Protein AF-A0A7C8JQA7-F1 (afdb_monomer_lite)

Foldseek 3Di:
DVVPDDDQQAFLNQQQVQCVVVVDHSVVDDDDDPPQWDWDADPVRDIDTDFGPDDVPDDDDDDDLDDDDDDDHQGLLARVNQDDDDDNHQDPPDDDNDGSNVNTDDDDDDDDDDDPVRCVVCVVPDRDDDDPDPPCVPPPDPPPPPPPPPPPDDPDDDDDDDDD

Organism: Orbilia oligospora (NCBI:txid2813651)

pLDDT: mean 82.02, std 20.41, range [33.25, 98.31]

Sequence (164 aa):
MLTGDDYDFQCHSNLVRSVLPFGLAESDVHDVLNIFQVTGLNSQGKYFMEASPARPGDYIEFFAEQDLLMALSTCPGGDLSRWGWGEGSAGDEGDEKQSMWDCCREIKVEIFEIDKEAKDVLKDWKEPKKPGYKGMHGMKVPGGELTTSIKMWTADNGVEVDQA

Secondary structure (DSSP, 8-state):
-TTS---S-SHHHHHHHHHGGGT--GGG------TT-EEEE-TTS-EEEE-----TT-------SS---------TTTTSTT--SSTTSTTSSSS----GGGG---------PPPGGGGGGGTT----------S-TT-SS-------------SS--------

Structure (mmCIF, N/CA/C/O backbone):
data_AF-A0A7C8JQA7-F1
#
_entry.id   AF-A0A7C8JQA7-F1
#
loop_
_atom_site.group_PDB
_atom_site.id
_atom_site.type_symbol
_atom_site.label_atom_id
_atom_site.label_alt_id
_atom_site.label_comp_id
_atom_site.label_asym_id
_atom_site.label_entity_id
_atom_site.label_seq_id
_atom_site.pdbx_PDB_ins_code
_atom_site.Cartn_x
_atom_site.Cartn_y
_atom_site.Cartn_z
_atom_site.occupancy
_atom_site.B_iso_or_equiv
_atom_site.auth_seq_id
_atom_site.auth_comp_id
_atom_site.auth_asym_id
_atom_site.auth_atom_id
_atom_site.pdbx_PDB_model_num
ATOM 1 N N . MET A 1 1 ? 21.646 -0.235 -6.347 1.00 66.75 1 MET A N 1
ATOM 2 C CA . MET A 1 1 ? 20.628 -0.793 -7.274 1.00 66.75 1 MET A CA 1
ATOM 3 C C . MET A 1 1 ? 21.243 -1.891 -8.135 1.00 66.75 1 MET A C 1
ATOM 5 O O . MET A 1 1 ? 22.460 -1.907 -8.264 1.00 66.75 1 MET A O 1
ATOM 9 N N . LEU A 1 2 ? 20.447 -2.786 -8.742 1.00 75.00 2 LEU A N 1
ATOM 10 C CA . LEU A 1 2 ? 20.963 -3.826 -9.659 1.00 75.00 2 LEU A CA 1
ATOM 11 C C . LEU A 1 2 ? 21.680 -3.245 -10.891 1.00 75.00 2 LEU A C 1
ATOM 13 O O . LEU A 1 2 ? 22.575 -3.890 -11.425 1.00 75.00 2 LEU A O 1
ATOM 17 N N . THR A 1 3 ? 21.314 -2.034 -11.317 1.00 77.12 3 THR A N 1
ATOM 18 C CA . THR A 1 3 ? 21.959 -1.325 -12.435 1.00 77.12 3 THR A CA 1
ATOM 19 C C . THR A 1 3 ? 23.256 -0.617 -12.034 1.00 77.12 3 THR A C 1
ATOM 21 O O . THR A 1 3 ? 24.003 -0.184 -12.899 1.00 77.12 3 THR A O 1
ATOM 24 N N . GLY A 1 4 ? 23.543 -0.506 -10.731 1.00 79.56 4 GLY A N 1
ATOM 25 C CA . GLY A 1 4 ? 24.648 0.302 -10.207 1.00 79.56 4 GLY A CA 1
ATOM 26 C C . GLY A 1 4 ? 24.349 1.801 -10.097 1.00 79.56 4 GLY A C 1
ATOM 27 O O . GLY A 1 4 ? 25.132 2.502 -9.467 1.00 79.56 4 GLY A O 1
ATOM 28 N N . ASP A 1 5 ? 23.219 2.272 -10.630 1.00 78.19 5 ASP A N 1
ATOM 29 C CA . ASP A 1 5 ? 22.831 3.685 -10.572 1.00 78.19 5 ASP A CA 1
ATOM 30 C C . ASP A 1 5 ? 22.133 4.050 -9.256 1.00 78.19 5 ASP A C 1
ATOM 32 O O . ASP A 1 5 ? 21.408 3.237 -8.667 1.00 78.19 5 ASP A O 1
ATOM 36 N N . ASP A 1 6 ? 22.296 5.305 -8.841 1.00 84.62 6 ASP A N 1
ATOM 37 C CA . ASP A 1 6 ? 21.549 5.893 -7.732 1.00 84.62 6 ASP A CA 1
ATOM 38 C C . ASP A 1 6 ? 20.234 6.499 -8.235 1.00 84.62 6 ASP A C 1
ATOM 40 O O . ASP A 1 6 ? 20.201 7.257 -9.208 1.00 84.62 6 ASP A O 1
ATOM 44 N N . TYR A 1 7 ? 19.128 6.158 -7.569 1.00 85.00 7 TYR A N 1
ATOM 45 C CA . TYR A 1 7 ? 17.798 6.639 -7.929 1.00 85.00 7 TYR A CA 1
ATOM 46 C C . TYR A 1 7 ? 16.876 6.765 -6.709 1.00 85.00 7 TYR A C 1
ATOM 48 O O . TYR A 1 7 ? 16.481 5.773 -6.095 1.00 85.00 7 TYR A O 1
ATOM 56 N N . ASP A 1 8 ? 16.469 8.000 -6.407 1.00 90.25 8 ASP A N 1
ATOM 57 C CA . ASP A 1 8 ? 15.766 8.347 -5.164 1.00 90.25 8 ASP A CA 1
ATOM 58 C C . ASP A 1 8 ? 14.236 8.417 -5.281 1.00 90.25 8 ASP A C 1
ATOM 60 O O . ASP A 1 8 ? 13.548 8.691 -4.293 1.00 90.25 8 ASP A O 1
ATOM 64 N N . PHE A 1 9 ? 13.670 8.182 -6.465 1.00 90.94 9 PHE A N 1
ATOM 65 C CA . PHE A 1 9 ? 12.226 8.313 -6.728 1.00 90.94 9 PHE A CA 1
ATOM 66 C C . PHE A 1 9 ? 11.521 6.967 -6.931 1.00 90.94 9 PHE A C 1
ATOM 68 O O . PHE A 1 9 ? 10.469 6.883 -7.563 1.00 90.94 9 PHE A O 1
ATOM 75 N N . GLN A 1 10 ? 12.100 5.898 -6.386 1.00 92.00 10 GLN A N 1
ATOM 76 C CA . GLN A 1 10 ? 11.455 4.591 -6.282 1.00 92.00 10 GLN A CA 1
ATOM 77 C C . GLN A 1 10 ? 10.415 4.556 -5.153 1.00 92.00 10 GLN A C 1
ATOM 79 O O . GLN A 1 10 ? 10.481 5.351 -4.214 1.00 92.00 10 GLN A O 1
ATOM 84 N N . CYS A 1 11 ? 9.483 3.597 -5.217 1.00 95.88 11 CYS A N 1
ATOM 85 C CA . CYS A 1 11 ? 8.390 3.472 -4.246 1.00 95.88 11 CYS A CA 1
ATOM 86 C C . CYS A 1 11 ? 8.872 3.438 -2.798 1.00 95.88 11 CYS A C 1
ATOM 88 O O . CYS A 1 11 ? 8.302 4.129 -1.962 1.00 95.88 11 CYS A O 1
ATOM 90 N N . HIS A 1 12 ? 9.942 2.689 -2.515 1.00 96.81 12 HIS A N 1
ATOM 91 C CA . HIS A 1 12 ? 10.527 2.626 -1.175 1.00 96.81 12 HIS A CA 1
ATOM 92 C C . HIS A 1 12 ? 10.906 4.021 -0.667 1.00 96.81 12 HIS A C 1
ATOM 94 O O . HIS A 1 12 ? 10.370 4.486 0.332 1.00 96.81 12 HIS A O 1
ATOM 100 N N . SER A 1 13 ? 11.726 4.755 -1.419 1.00 97.06 13 SER A N 1
ATOM 101 C CA . SER A 1 13 ? 12.152 6.110 -1.059 1.00 97.06 13 SER A CA 1
ATOM 102 C C . SER A 1 13 ? 10.984 7.107 -0.976 1.00 97.06 13 SER A C 1
ATOM 104 O O . SER A 1 13 ? 10.988 7.987 -0.113 1.00 97.06 13 SER A O 1
ATOM 106 N N . ASN A 1 14 ? 9.963 6.974 -1.834 1.00 97.31 14 ASN A N 1
ATOM 107 C CA . ASN A 1 14 ? 8.734 7.774 -1.751 1.00 97.31 14 ASN A CA 1
ATOM 108 C C . ASN A 1 14 ? 7.987 7.517 -0.432 1.00 97.31 14 ASN A C 1
ATOM 110 O O . ASN A 1 14 ? 7.586 8.469 0.239 1.00 97.31 14 ASN A O 1
ATOM 114 N N . LEU A 1 15 ? 7.844 6.247 -0.041 1.00 98.25 15 LEU A N 1
ATOM 115 C CA . LEU A 1 15 ? 7.179 5.855 1.199 1.00 98.25 15 LEU A CA 1
ATOM 116 C C . LEU A 1 15 ? 7.959 6.324 2.423 1.00 98.25 15 LEU A C 1
ATOM 118 O O . LEU A 1 15 ? 7.357 6.956 3.288 1.00 98.25 15 LEU A O 1
ATOM 122 N N . VAL A 1 16 ? 9.284 6.131 2.452 1.00 98.31 16 VAL A N 1
ATOM 123 C CA . VAL A 1 16 ? 10.151 6.646 3.525 1.00 98.31 16 VAL A CA 1
ATOM 124 C C . VAL A 1 16 ? 9.892 8.137 3.723 1.00 98.31 16 VAL A C 1
ATOM 126 O O . VAL A 1 16 ? 9.510 8.558 4.810 1.00 98.31 16 VAL A O 1
ATOM 129 N N . ARG A 1 17 ? 9.984 8.942 2.656 1.00 98.19 17 ARG A N 1
ATOM 130 C CA . ARG A 1 17 ? 9.719 10.387 2.742 1.00 98.19 17 ARG A CA 1
ATOM 131 C C . ARG A 1 17 ? 8.314 10.717 3.241 1.00 98.19 17 ARG A C 1
ATOM 133 O O . ARG A 1 17 ? 8.160 11.697 3.964 1.00 98.19 17 ARG A O 1
ATOM 140 N N . SER A 1 18 ? 7.308 9.930 2.865 1.00 97.56 18 SER A N 1
ATOM 141 C CA . SER A 1 18 ? 5.918 10.179 3.261 1.00 97.56 18 SER A CA 1
ATOM 142 C C . SER A 1 18 ? 5.646 9.913 4.745 1.00 97.56 18 SER A C 1
ATOM 144 O O . SER A 1 18 ? 4.777 10.566 5.320 1.00 97.56 18 SER A O 1
ATOM 146 N N . VAL A 1 19 ? 6.397 9.001 5.375 1.00 98.00 19 VAL A N 1
ATOM 147 C CA . VAL A 1 19 ? 6.182 8.615 6.778 1.00 98.00 19 VAL A CA 1
ATOM 148 C C . VAL A 1 19 ? 7.030 9.418 7.770 1.00 98.00 19 VAL A C 1
ATOM 150 O O . VAL A 1 19 ? 6.634 9.552 8.927 1.00 98.00 19 VAL A O 1
ATOM 153 N N . LEU A 1 20 ? 8.140 10.029 7.327 1.00 98.06 20 LEU A N 1
ATOM 154 C CA . LEU A 1 20 ? 9.013 10.860 8.177 1.00 98.06 20 LEU A CA 1
ATOM 155 C C . LEU A 1 20 ? 8.263 11.943 8.987 1.00 98.06 20 LEU A C 1
ATOM 157 O O . LEU A 1 20 ? 8.549 12.082 10.178 1.00 98.06 20 LEU A O 1
ATOM 161 N N . PRO A 1 21 ? 7.288 12.697 8.428 1.00 98.19 21 PRO A N 1
ATOM 162 C CA . PRO A 1 21 ? 6.550 13.714 9.187 1.00 98.19 21 PRO A CA 1
ATOM 163 C C . PRO A 1 21 ? 5.730 13.160 10.360 1.00 98.19 21 PRO A C 1
ATOM 165 O O . PRO A 1 21 ? 5.344 13.920 11.245 1.00 98.19 21 PRO A O 1
ATOM 168 N N . PHE A 1 22 ? 5.473 11.850 10.378 1.00 97.62 22 PHE A N 1
ATOM 169 C CA . PHE A 1 22 ? 4.738 11.153 11.434 1.00 97.62 22 PHE A CA 1
ATOM 170 C C . PHE A 1 22 ? 5.667 10.540 12.496 1.00 97.62 22 PHE A C 1
ATOM 172 O O . PHE A 1 22 ? 5.200 9.821 13.376 1.00 97.62 22 PHE A O 1
ATOM 179 N N . GLY A 1 23 ? 6.973 10.831 12.438 1.00 97.81 23 GLY A N 1
ATOM 180 C CA . GLY A 1 23 ? 7.968 10.331 13.392 1.00 97.81 23 GLY A CA 1
ATOM 181 C C . GLY A 1 23 ? 8.405 8.886 13.146 1.00 97.81 23 GLY A C 1
ATOM 182 O O . GLY A 1 23 ? 9.018 8.287 14.026 1.00 97.81 23 GLY A O 1
ATOM 183 N N . LEU A 1 24 ? 8.088 8.340 11.972 1.00 98.19 24 LEU A N 1
ATOM 184 C CA . LEU A 1 24 ? 8.496 7.007 11.536 1.00 98.19 24 LEU A CA 1
ATOM 185 C C . LEU A 1 24 ? 9.817 7.069 10.761 1.00 98.19 24 LEU A C 1
ATOM 187 O O . LEU A 1 24 ? 10.184 8.111 10.217 1.00 98.19 24 LEU A O 1
ATOM 191 N N . ALA A 1 25 ? 10.525 5.947 10.707 1.00 97.94 25 ALA A N 1
ATOM 192 C CA . ALA A 1 25 ? 11.803 5.789 10.027 1.00 97.94 25 ALA A CA 1
ATOM 193 C C . ALA A 1 25 ? 11.691 4.847 8.820 1.00 97.94 25 ALA A C 1
ATOM 195 O O . ALA A 1 25 ? 10.669 4.211 8.577 1.00 97.94 25 ALA A O 1
ATOM 196 N N . GLU A 1 26 ? 12.783 4.719 8.064 1.00 98.12 26 GLU A N 1
ATOM 197 C CA . GLU A 1 26 ? 12.855 3.791 6.931 1.00 98.12 26 GLU A CA 1
ATOM 198 C C . GLU A 1 26 ? 12.538 2.340 7.322 1.00 98.12 26 GLU A C 1
ATOM 200 O O . GLU A 1 26 ? 11.897 1.629 6.555 1.00 98.12 26 GLU A O 1
ATOM 205 N N . SER A 1 27 ? 12.911 1.918 8.533 1.00 97.94 27 SER A N 1
ATOM 206 C CA . SER A 1 27 ? 12.619 0.578 9.058 1.00 97.94 27 SER A CA 1
ATOM 207 C C . SER A 1 27 ? 11.135 0.304 9.311 1.00 97.94 27 SER A C 1
ATOM 209 O O . SER A 1 27 ? 10.766 -0.854 9.485 1.00 97.94 27 SER A O 1
ATOM 211 N N . ASP A 1 28 ? 10.298 1.343 9.363 1.00 97.94 28 ASP A N 1
ATOM 212 C CA . ASP A 1 28 ? 8.846 1.204 9.510 1.00 97.94 28 ASP A CA 1
ATOM 213 C C . ASP A 1 28 ? 8.146 1.021 8.152 1.00 97.94 28 ASP A C 1
ATOM 215 O O . ASP A 1 28 ? 6.972 0.646 8.103 1.00 97.94 28 ASP A O 1
ATOM 219 N N . VAL A 1 29 ? 8.854 1.253 7.037 1.00 98.06 29 VAL A N 1
ATOM 220 C CA . VAL A 1 29 ? 8.359 0.938 5.694 1.00 98.06 29 VAL A CA 1
ATOM 221 C C . VAL A 1 29 ? 8.446 -0.571 5.482 1.00 98.06 29 VAL A C 1
ATOM 223 O O . VAL A 1 29 ? 9.517 -1.171 5.533 1.00 98.06 29 VAL A O 1
ATOM 226 N N . HIS A 1 30 ? 7.294 -1.183 5.240 1.00 97.81 30 HIS A N 1
ATOM 227 C CA . HIS A 1 30 ? 7.136 -2.620 5.058 1.00 97.81 30 HIS A CA 1
ATOM 228 C C . HIS A 1 30 ? 6.806 -2.974 3.603 1.00 97.81 30 HIS A C 1
ATOM 230 O O . HIS A 1 30 ? 6.538 -2.102 2.772 1.00 97.81 30 HIS A O 1
ATOM 236 N N . ASP A 1 31 ? 6.766 -4.276 3.309 1.00 97.94 31 ASP A N 1
ATOM 237 C CA . ASP A 1 31 ? 6.292 -4.790 2.025 1.00 97.94 31 ASP A CA 1
ATOM 238 C C . ASP A 1 31 ? 4.906 -4.221 1.686 1.00 97.94 31 ASP A C 1
ATOM 240 O O . ASP A 1 31 ? 4.018 -4.109 2.539 1.00 97.94 31 ASP A O 1
ATOM 244 N N . VAL A 1 32 ? 4.728 -3.832 0.425 1.00 97.75 32 VAL A N 1
ATOM 245 C CA . VAL A 1 32 ? 3.562 -3.064 -0.021 1.00 97.75 32 VAL A CA 1
ATOM 246 C C . VAL A 1 32 ? 2.436 -3.953 -0.540 1.00 97.75 32 VAL A C 1
ATOM 248 O O . VAL A 1 32 ? 2.660 -5.013 -1.128 1.00 97.75 32 VAL A O 1
ATOM 251 N N . LEU A 1 33 ? 1.206 -3.452 -0.429 1.00 97.31 33 LEU A N 1
ATOM 252 C CA . LEU A 1 33 ? 0.119 -3.883 -1.300 1.00 97.31 33 LEU A CA 1
ATOM 253 C C . LEU A 1 33 ? 0.262 -3.166 -2.649 1.00 97.31 33 LEU A C 1
ATOM 255 O O . LEU A 1 33 ? 0.086 -1.952 -2.735 1.00 97.31 33 LEU A O 1
ATOM 259 N N . ASN A 1 34 ? 0.566 -3.913 -3.710 1.00 96.38 34 ASN A N 1
ATOM 260 C CA . ASN A 1 34 ? 0.699 -3.356 -5.057 1.00 96.38 34 ASN A CA 1
ATOM 261 C C . ASN A 1 34 ? -0.678 -3.172 -5.715 1.00 96.38 34 ASN A C 1
ATOM 263 O O . ASN A 1 34 ? -1.177 -4.058 -6.410 1.00 96.38 34 ASN A O 1
ATOM 267 N N . ILE A 1 35 ? -1.302 -2.017 -5.477 1.00 95.69 35 ILE A N 1
ATOM 268 C CA . ILE A 1 35 ? -2.621 -1.677 -6.025 1.00 95.69 35 ILE A CA 1
ATOM 269 C C . ILE A 1 35 ? -2.536 -1.567 -7.559 1.00 95.69 35 ILE A C 1
ATOM 271 O O . ILE A 1 35 ? -1.636 -0.925 -8.093 1.00 95.69 35 ILE A O 1
ATOM 275 N N . PHE A 1 36 ? -3.475 -2.214 -8.258 1.00 96.00 36 PHE A N 1
ATOM 276 C CA . PHE A 1 36 ? -3.579 -2.305 -9.727 1.00 96.00 36 PHE A CA 1
ATOM 277 C C . PHE A 1 36 ? -2.428 -3.009 -10.467 1.00 96.00 36 PHE A C 1
ATOM 279 O O . PHE A 1 36 ? -2.484 -3.123 -11.693 1.00 96.00 36 PHE A O 1
ATOM 286 N N . GLN A 1 37 ? -1.414 -3.526 -9.773 1.00 95.12 37 GLN A N 1
ATOM 287 C CA . GLN A 1 37 ? -0.319 -4.248 -10.420 1.00 95.12 37 GLN A CA 1
ATOM 288 C C . GLN A 1 37 ? -0.749 -5.679 -10.773 1.00 95.12 37 GLN A C 1
ATOM 290 O O . GLN A 1 37 ? -1.257 -6.403 -9.916 1.00 95.12 37 GLN A O 1
ATOM 295 N N . VAL A 1 38 ? -0.511 -6.112 -12.015 1.00 94.94 38 VAL A N 1
ATOM 296 C CA . VAL A 1 38 ? -0.742 -7.505 -12.427 1.00 94.94 38 VAL A CA 1
ATOM 297 C C . VAL A 1 38 ? 0.546 -8.283 -12.298 1.00 94.94 38 VAL A C 1
ATOM 299 O O . VAL A 1 38 ? 1.501 -8.034 -13.031 1.00 94.94 38 VAL A O 1
ATOM 302 N N . THR A 1 39 ? 0.574 -9.225 -11.361 1.00 94.75 39 THR A N 1
ATOM 303 C CA . THR A 1 39 ? 1.762 -10.032 -11.087 1.00 94.75 39 THR A CA 1
ATOM 304 C C . THR A 1 39 ? 1.396 -11.455 -10.721 1.00 94.75 39 THR A C 1
ATOM 306 O O . THR A 1 39 ? 0.252 -11.771 -10.388 1.00 94.75 39 THR A O 1
ATOM 309 N N . GLY A 1 40 ? 2.387 -12.336 -10.783 1.00 93.75 40 GLY A N 1
ATOM 310 C CA . GLY A 1 40 ? 2.212 -13.720 -10.387 1.00 93.75 40 GLY A CA 1
ATOM 311 C C . GLY A 1 40 ? 3.512 -14.500 -10.421 1.00 93.75 40 GLY A C 1
ATOM 312 O O . GLY A 1 40 ? 4.601 -13.944 -10.573 1.00 93.75 40 GLY A O 1
ATOM 313 N N . LEU A 1 41 ? 3.382 -15.816 -10.283 1.00 95.75 41 LEU A N 1
ATOM 314 C CA . LEU A 1 41 ? 4.476 -16.761 -10.452 1.00 95.75 41 LEU A CA 1
ATOM 315 C C . LEU A 1 41 ? 4.211 -17.601 -11.698 1.00 95.75 41 LEU A C 1
ATOM 317 O O . LEU A 1 41 ? 3.119 -18.143 -11.865 1.00 95.75 41 LEU A O 1
ATOM 321 N N . ASN A 1 42 ? 5.204 -17.713 -12.576 1.00 93.81 42 ASN A N 1
ATOM 322 C CA . ASN A 1 42 ? 5.098 -18.583 -13.743 1.00 93.81 42 ASN A CA 1
ATOM 323 C C . ASN A 1 42 ? 5.278 -20.065 -13.356 1.00 93.81 42 ASN A C 1
ATOM 325 O O . ASN A 1 42 ? 5.517 -20.405 -12.197 1.00 93.81 42 ASN A O 1
ATOM 329 N N . SER A 1 43 ? 5.215 -20.970 -14.338 1.00 96.12 43 SER A N 1
ATOM 330 C CA . SER A 1 43 ? 5.364 -22.419 -14.116 1.00 96.12 43 SER A CA 1
ATOM 331 C C . SER A 1 43 ? 6.715 -22.840 -13.519 1.00 96.12 43 SER A C 1
ATOM 333 O O . SER A 1 43 ? 6.833 -23.948 -13.002 1.00 96.12 43 SER A O 1
ATOM 335 N N . GLN A 1 44 ? 7.728 -21.970 -13.566 1.00 96.56 44 GLN A N 1
ATOM 336 C CA . GLN A 1 44 ? 9.038 -22.174 -12.944 1.00 96.56 44 GLN A CA 1
ATOM 337 C C . GLN A 1 44 ? 9.152 -21.520 -11.556 1.00 96.56 44 GLN A C 1
ATOM 339 O O . GLN A 1 44 ? 10.240 -21.506 -10.985 1.00 96.56 44 GLN A O 1
ATOM 344 N N . GLY A 1 45 ? 8.073 -20.933 -11.032 1.00 94.50 45 GLY A N 1
ATOM 345 C CA . GLY A 1 45 ? 8.075 -20.205 -9.764 1.00 94.50 45 GLY A CA 1
ATOM 346 C C . GLY A 1 45 ? 8.760 -18.837 -9.827 1.00 94.50 45 GLY A C 1
ATOM 347 O O . GLY A 1 45 ? 9.096 -18.284 -8.784 1.00 94.50 45 GLY A O 1
ATOM 348 N N . LYS A 1 46 ? 8.998 -18.284 -11.023 1.00 93.94 46 LYS A N 1
ATOM 349 C CA . LYS A 1 46 ? 9.598 -16.952 -11.173 1.00 93.94 46 LYS A CA 1
ATOM 350 C C . LYS A 1 46 ? 8.519 -15.879 -11.165 1.00 93.94 46 LYS A C 1
ATOM 352 O O . LYS A 1 46 ? 7.490 -16.040 -11.822 1.00 93.94 46 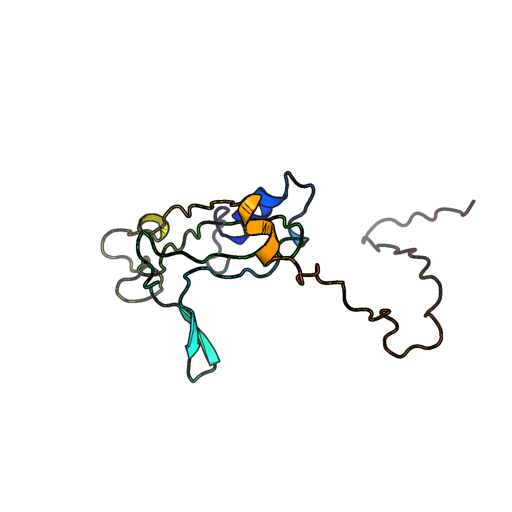LYS A O 1
ATOM 357 N N . TYR A 1 47 ? 8.802 -14.788 -10.464 1.00 91.50 47 TYR A N 1
ATOM 358 C CA . TYR A 1 47 ? 7.956 -13.602 -10.442 1.00 91.50 47 TYR A CA 1
ATOM 359 C C . TYR A 1 47 ? 7.873 -12.962 -11.829 1.00 91.50 47 TYR A C 1
ATOM 361 O O . TYR A 1 47 ? 8.897 -12.785 -12.492 1.00 91.50 47 TYR A O 1
ATOM 369 N N . PHE A 1 48 ? 6.662 -12.624 -12.256 1.00 90.94 48 PHE A N 1
ATOM 370 C CA . PHE A 1 48 ? 6.415 -11.871 -13.478 1.00 90.94 48 PHE A CA 1
ATOM 371 C C . PHE A 1 48 ? 5.480 -10.697 -13.203 1.00 90.94 48 PHE A C 1
ATOM 373 O O . PHE A 1 48 ? 4.748 -10.682 -12.210 1.00 90.94 48 PHE A O 1
ATOM 380 N N . MET A 1 49 ? 5.510 -9.730 -14.112 1.00 91.88 49 MET A N 1
ATOM 381 C CA . MET A 1 49 ? 4.614 -8.584 -14.125 1.00 91.88 49 MET A CA 1
ATOM 382 C C . MET A 1 49 ? 4.052 -8.419 -15.534 1.00 91.88 49 MET A C 1
ATOM 384 O O . MET A 1 49 ? 4.741 -8.723 -16.507 1.00 91.88 49 MET A O 1
ATOM 388 N N . GLU A 1 50 ? 2.821 -7.936 -15.632 1.00 91.19 50 GLU A N 1
ATOM 389 C CA . GLU A 1 50 ? 2.165 -7.590 -16.893 1.00 91.19 50 GLU A CA 1
ATOM 390 C C . GLU A 1 50 ? 1.594 -6.173 -16.824 1.00 91.19 50 GLU A C 1
ATOM 392 O O . GLU A 1 50 ? 1.453 -5.591 -15.744 1.00 91.19 50 GLU A O 1
ATOM 397 N N . ALA A 1 51 ? 1.259 -5.624 -17.994 1.00 92.69 51 ALA A N 1
ATOM 398 C CA . ALA A 1 51 ? 0.614 -4.326 -18.088 1.00 92.69 51 ALA A CA 1
ATOM 399 C C . ALA A 1 51 ? -0.704 -4.322 -17.297 1.00 92.69 51 ALA A C 1
ATOM 401 O O . ALA A 1 51 ? -1.535 -5.223 -17.438 1.00 92.69 51 ALA A O 1
ATOM 402 N N . SER A 1 52 ? -0.907 -3.290 -16.480 1.00 95.00 52 SER A N 1
ATOM 403 C CA . SER A 1 52 ? -2.142 -3.145 -15.715 1.00 95.00 52 SER A CA 1
ATOM 404 C C . SER A 1 52 ? -3.351 -2.970 -16.648 1.00 95.00 52 SER A C 1
ATOM 406 O O . SER A 1 52 ? -3.303 -2.144 -17.561 1.00 95.00 52 SER A O 1
ATOM 408 N N . PRO A 1 53 ? -4.467 -3.689 -16.421 1.00 95.38 53 PRO A N 1
ATOM 409 C CA . PRO A 1 53 ? -5.701 -3.502 -17.174 1.00 95.38 53 PRO A CA 1
ATOM 410 C C . PRO A 1 53 ? -6.531 -2.317 -16.660 1.00 95.38 53 PRO A C 1
ATOM 412 O O . PRO A 1 53 ? -7.577 -2.032 -17.247 1.00 95.38 53 PRO A O 1
ATOM 415 N N . ALA A 1 54 ? -6.107 -1.671 -15.565 1.00 95.56 54 ALA A N 1
ATOM 416 C CA . ALA A 1 54 ? -6.848 -0.600 -14.915 1.00 95.56 54 ALA A CA 1
ATOM 417 C C . ALA A 1 54 ? -7.017 0.619 -15.833 1.00 95.56 54 ALA A C 1
ATOM 419 O O . ALA A 1 54 ? -6.120 1.006 -16.587 1.00 95.56 54 ALA A O 1
ATOM 420 N N . ARG A 1 55 ? -8.187 1.245 -15.755 1.00 94.88 55 ARG A N 1
ATOM 421 C CA . ARG A 1 55 ? -8.597 2.401 -16.555 1.00 94.88 55 ARG A CA 1
ATOM 422 C C . ARG A 1 55 ? -8.979 3.572 -15.651 1.00 94.88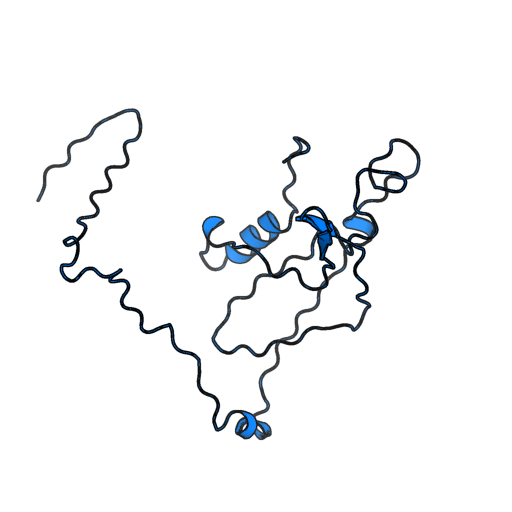 55 ARG A C 1
ATOM 424 O O . ARG A 1 55 ? -9.309 3.368 -14.484 1.00 94.88 55 ARG A O 1
ATOM 431 N N . PRO A 1 56 ? -8.991 4.813 -16.175 1.00 95.06 56 PRO A N 1
ATOM 432 C CA . PRO A 1 56 ? -9.531 5.946 -15.434 1.00 95.06 56 PRO A CA 1
ATOM 433 C C . PRO A 1 56 ? -10.957 5.659 -14.951 1.00 95.06 56 PRO A C 1
ATOM 435 O O . PRO A 1 56 ? -11.834 5.350 -15.758 1.00 95.06 56 PRO A O 1
ATOM 438 N N . GLY A 1 57 ? -11.171 5.775 -13.642 1.00 95.38 57 GLY A N 1
ATOM 439 C CA . GLY A 1 57 ? -12.445 5.478 -12.987 1.00 95.38 57 GLY A CA 1
ATOM 440 C C . GLY A 1 57 ? -12.509 4.107 -12.311 1.00 95.38 57 GLY A C 1
ATOM 441 O O . GLY A 1 57 ? -13.392 3.917 -11.480 1.00 95.38 57 GLY A O 1
ATOM 442 N N . ASP A 1 58 ? -11.579 3.190 -12.594 1.00 97.44 58 ASP A N 1
ATOM 443 C CA . ASP A 1 58 ? -11.438 1.975 -11.790 1.00 97.44 58 ASP A CA 1
ATOM 444 C C . ASP A 1 58 ? -10.945 2.346 -10.388 1.00 97.44 58 ASP A C 1
ATOM 446 O O . ASP A 1 58 ? -10.060 3.191 -10.222 1.00 97.44 58 ASP A O 1
ATOM 450 N N . TYR A 1 59 ? -11.519 1.711 -9.369 1.00 97.94 59 TYR A N 1
ATOM 451 C CA . TYR A 1 59 ? -11.181 1.978 -7.977 1.00 97.94 59 TYR A CA 1
ATOM 452 C C . TYR A 1 59 ? -11.210 0.704 -7.137 1.00 97.94 59 TYR A C 1
ATOM 454 O O . TYR A 1 59 ? -11.846 -0.294 -7.478 1.00 97.94 59 TYR A O 1
ATOM 462 N N . ILE A 1 60 ? -10.506 0.769 -6.012 1.00 97.19 60 ILE A N 1
ATOM 463 C CA . ILE A 1 60 ? -10.642 -0.156 -4.896 1.00 97.19 60 ILE A CA 1
ATOM 464 C C . ILE A 1 60 ? -11.054 0.665 -3.680 1.00 97.19 60 ILE A C 1
ATOM 466 O O . ILE A 1 60 ? -10.520 1.749 -3.447 1.00 97.19 60 ILE A O 1
ATOM 470 N N . GLU A 1 61 ? -12.025 0.163 -2.929 1.00 97.56 61 GLU A N 1
ATOM 471 C CA . GLU A 1 61 ? -12.532 0.816 -1.728 1.00 97.56 61 GLU A CA 1
ATOM 472 C C . GLU A 1 61 ? -12.234 -0.056 -0.510 1.00 97.56 61 GLU A C 1
ATOM 474 O O . GLU A 1 61 ? -12.369 -1.282 -0.558 1.00 97.56 61 GLU A O 1
ATOM 479 N N . PHE A 1 62 ? -11.812 0.587 0.576 1.00 96.94 62 PHE A N 1
ATOM 480 C CA . PHE A 1 62 ? -11.470 -0.068 1.831 1.00 96.94 62 PHE A CA 1
ATOM 481 C C . PHE A 1 62 ? -12.348 0.473 2.955 1.00 96.94 62 PHE A C 1
ATOM 483 O O . PHE A 1 62 ? -12.561 1.679 3.060 1.00 96.94 62 PHE A O 1
ATOM 490 N N . PHE A 1 63 ? -12.785 -0.418 3.841 1.00 96.19 63 PHE A N 1
ATOM 491 C CA . PHE A 1 63 ? -13.344 -0.041 5.133 1.00 96.19 63 PHE A CA 1
ATOM 492 C C . PHE A 1 63 ? -12.232 -0.082 6.189 1.00 96.19 63 PHE A C 1
ATOM 494 O O . PHE A 1 63 ? -11.602 -1.121 6.389 1.00 96.19 63 PHE A O 1
ATOM 501 N N . ALA A 1 64 ? -11.964 1.047 6.847 1.00 96.94 64 ALA A N 1
ATOM 502 C CA . ALA A 1 64 ? -10.959 1.127 7.902 1.00 96.94 64 ALA A CA 1
ATOM 503 C C . ALA A 1 64 ? -11.514 0.523 9.202 1.00 96.94 64 ALA A C 1
ATOM 505 O O . ALA A 1 64 ? -12.297 1.151 9.907 1.00 96.94 64 ALA A O 1
ATOM 506 N N . GLU A 1 65 ? -11.112 -0.710 9.519 1.00 96.31 65 GLU A N 1
ATOM 507 C CA . GLU A 1 65 ? -11.561 -1.391 10.743 1.00 96.31 65 GLU A CA 1
ATOM 508 C C . GLU A 1 65 ? -10.929 -0.838 12.033 1.00 96.31 65 GLU A C 1
ATOM 510 O O . GLU A 1 65 ? -11.380 -1.178 13.122 1.00 96.31 65 GLU A O 1
ATOM 515 N N . GLN A 1 66 ? -9.885 -0.018 11.920 1.00 95.81 66 GLN A N 1
ATOM 516 C CA . GLN A 1 66 ? -9.214 0.683 13.018 1.00 95.81 66 GLN A CA 1
ATOM 517 C C . GLN A 1 66 ? -8.660 2.014 12.493 1.00 95.81 66 GLN A C 1
ATOM 519 O O . GLN A 1 66 ? -8.683 2.254 11.283 1.00 95.81 66 GLN A O 1
ATOM 524 N N . ASP A 1 67 ? -8.119 2.853 13.372 1.00 96.31 67 ASP A N 1
ATOM 525 C CA . ASP A 1 67 ? -7.413 4.066 12.955 1.00 96.31 67 ASP A CA 1
ATOM 526 C C . ASP A 1 67 ? -6.144 3.704 12.166 1.00 96.31 67 ASP A C 1
ATOM 528 O O . ASP A 1 67 ? -5.309 2.921 12.626 1.00 96.31 67 ASP A O 1
ATOM 532 N N . LEU A 1 68 ? -5.991 4.273 10.968 1.00 96.25 68 LEU A N 1
ATOM 533 C CA . LEU A 1 68 ? -4.894 3.957 10.053 1.00 96.25 68 LEU A CA 1
ATOM 534 C C . LEU A 1 68 ? -4.109 5.207 9.659 1.00 96.25 68 LEU A C 1
ATOM 536 O O . LEU A 1 68 ? -4.681 6.253 9.352 1.00 96.25 68 LEU A O 1
ATOM 540 N N . LEU A 1 69 ? -2.789 5.048 9.563 1.00 96.44 69 LEU A N 1
ATOM 541 C CA . LEU A 1 69 ? -1.931 5.914 8.763 1.00 96.44 69 LEU A CA 1
ATOM 542 C C . LEU A 1 69 ? -1.672 5.215 7.425 1.00 96.44 69 LEU A C 1
ATOM 544 O O . LEU A 1 69 ? -1.047 4.158 7.392 1.00 96.44 69 LEU A O 1
ATOM 548 N N . MET A 1 70 ? -2.156 5.795 6.328 1.00 95.31 70 MET A N 1
ATOM 549 C CA . MET A 1 70 ? -1.943 5.265 4.981 1.00 95.31 70 MET A CA 1
ATOM 550 C C . MET A 1 70 ? -0.881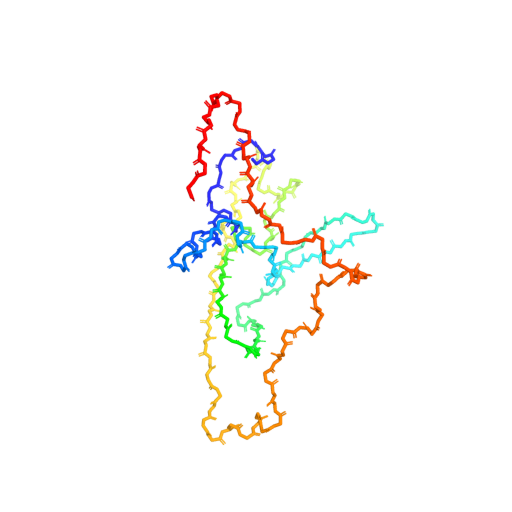 6.091 4.254 1.00 95.31 70 MET A C 1
ATOM 552 O O . MET A 1 70 ? -1.065 7.285 4.027 1.00 95.31 70 MET A O 1
ATOM 556 N N . ALA A 1 71 ? 0.205 5.435 3.851 1.00 96.44 71 ALA A N 1
ATOM 557 C CA . ALA A 1 71 ? 1.203 5.982 2.942 1.00 96.44 71 ALA A CA 1
ATOM 558 C C . ALA A 1 71 ? 1.023 5.360 1.551 1.00 96.44 71 ALA A C 1
ATOM 560 O O . ALA A 1 71 ? 0.843 4.148 1.429 1.00 96.44 71 ALA A O 1
ATOM 561 N N . LEU A 1 72 ? 1.072 6.181 0.501 1.00 96.12 72 LEU A N 1
ATOM 562 C CA . LEU A 1 72 ? 0.883 5.737 -0.878 1.00 96.12 72 LEU A CA 1
ATOM 563 C C . LEU A 1 72 ? 1.957 6.345 -1.779 1.00 96.12 72 LEU A C 1
ATOM 565 O O . LEU A 1 72 ? 2.276 7.527 -1.677 1.00 96.12 72 LEU A O 1
ATOM 569 N N . SER A 1 73 ? 2.498 5.525 -2.679 1.00 96.94 73 SER A N 1
ATOM 570 C CA . SER A 1 73 ? 3.433 5.950 -3.719 1.00 96.94 73 SER A CA 1
ATOM 571 C C . SER A 1 73 ? 2.838 5.654 -5.088 1.00 96.94 73 SER A C 1
ATOM 573 O O . SER A 1 73 ? 2.474 4.513 -5.368 1.00 96.94 73 SER A O 1
ATOM 575 N N . THR A 1 74 ? 2.826 6.642 -5.979 1.00 95.50 74 THR A N 1
ATOM 576 C CA . THR A 1 74 ? 2.641 6.399 -7.412 1.00 95.50 74 THR A CA 1
ATOM 577 C C . THR A 1 74 ? 3.931 5.795 -7.963 1.00 95.50 74 THR A C 1
ATOM 579 O O . THR A 1 74 ? 5.008 6.383 -7.859 1.00 95.50 74 THR A O 1
ATOM 582 N N . CYS A 1 75 ? 3.862 4.557 -8.453 1.00 94.06 75 CYS A N 1
ATOM 583 C CA . CYS A 1 75 ? 5.057 3.840 -8.888 1.00 94.06 75 CYS A CA 1
ATOM 584 C C . CYS A 1 75 ? 5.642 4.498 -10.148 1.00 94.06 75 CYS A C 1
ATOM 586 O O . CYS A 1 75 ? 4.903 4.673 -11.118 1.00 94.06 75 CYS A O 1
ATOM 588 N N . PRO A 1 76 ? 6.956 4.801 -10.203 1.00 90.88 76 PRO A N 1
ATOM 589 C CA . PRO A 1 76 ? 7.579 5.330 -11.420 1.00 90.88 76 PRO A CA 1
ATOM 590 C C . PRO A 1 76 ? 7.559 4.326 -12.585 1.00 90.88 76 PRO A C 1
ATOM 592 O O . PRO A 1 76 ? 7.803 4.714 -13.720 1.00 90.88 76 PRO A O 1
ATOM 595 N N . GLY A 1 77 ? 7.254 3.048 -12.317 1.00 89.06 77 GLY A N 1
ATOM 596 C CA . GLY A 1 77 ? 6.980 2.022 -13.327 1.00 89.06 77 GLY A CA 1
ATOM 597 C C . GLY A 1 77 ? 5.655 2.210 -14.081 1.00 89.06 77 GLY A C 1
ATOM 598 O O . GLY A 1 77 ? 5.406 1.500 -15.054 1.00 89.06 77 GLY A O 1
ATOM 599 N N . GLY A 1 78 ? 4.800 3.134 -13.628 1.00 92.31 78 GLY A N 1
ATOM 600 C CA . GLY A 1 78 ? 3.490 3.394 -14.213 1.00 92.31 78 GLY A CA 1
ATOM 601 C C . GLY A 1 78 ? 2.602 2.151 -14.239 1.00 92.31 78 GLY A C 1
ATOM 602 O O . GLY A 1 78 ? 2.472 1.446 -13.241 1.00 92.31 78 GLY A O 1
ATOM 603 N N . ASP A 1 79 ? 1.995 1.881 -15.392 1.00 91.56 79 ASP A N 1
ATOM 604 C CA . ASP A 1 79 ? 1.175 0.684 -15.629 1.00 91.56 79 ASP A CA 1
ATOM 605 C C . ASP A 1 79 ? 1.989 -0.556 -16.035 1.00 91.56 79 ASP A C 1
ATOM 607 O O . ASP A 1 79 ? 1.395 -1.581 -16.362 1.00 91.56 79 ASP A O 1
ATOM 611 N N . LEU A 1 80 ? 3.326 -0.473 -16.030 1.00 89.44 80 LEU A N 1
ATOM 612 C CA . LEU A 1 80 ? 4.257 -1.527 -16.450 1.00 89.44 80 LEU A CA 1
ATOM 613 C C . LEU A 1 80 ? 4.133 -1.953 -17.925 1.00 89.44 80 LEU A C 1
ATOM 615 O O . LEU A 1 80 ? 4.803 -2.893 -18.343 1.00 89.44 80 LEU A O 1
ATOM 619 N N . SER A 1 81 ? 3.370 -1.234 -18.757 1.00 86.62 81 SER A N 1
ATOM 620 C CA . SER A 1 81 ? 3.308 -1.489 -20.210 1.00 86.62 81 SER A CA 1
ATOM 621 C C . SER A 1 81 ? 4.604 -1.140 -20.949 1.00 86.62 81 SER A C 1
ATOM 623 O O . SER A 1 81 ? 4.806 -1.559 -22.086 1.00 86.62 81 SER A O 1
ATOM 625 N N . ARG A 1 82 ? 5.481 -0.366 -20.302 1.00 78.88 82 ARG A N 1
ATOM 626 C CA . ARG A 1 82 ? 6.791 0.068 -20.812 1.00 78.88 82 ARG A CA 1
ATOM 627 C C . ARG A 1 82 ? 7.964 -0.560 -20.052 1.00 78.88 82 ARG A C 1
ATOM 629 O O . ARG A 1 82 ? 9.101 -0.121 -20.199 1.00 78.88 82 ARG A O 1
ATOM 636 N N . TRP A 1 83 ? 7.689 -1.555 -19.208 1.00 68.38 83 TRP A N 1
ATOM 637 C CA . TRP A 1 83 ? 8.703 -2.251 -18.422 1.00 68.38 83 TRP A CA 1
ATOM 638 C C . TRP A 1 83 ? 9.492 -3.243 -19.289 1.00 68.38 83 TRP A C 1
ATOM 640 O O . TRP A 1 83 ? 8.881 -4.061 -19.974 1.00 68.38 83 TRP A O 1
ATOM 650 N N . GLY A 1 84 ? 10.828 -3.260 -19.186 1.00 55.91 84 GLY A N 1
ATOM 651 C CA . GLY A 1 84 ? 11.595 -4.453 -19.557 1.00 55.91 84 GLY A CA 1
ATOM 652 C C . GLY A 1 84 ? 13.093 -4.292 -19.851 1.00 55.91 84 GLY A C 1
ATOM 653 O O . GLY A 1 84 ? 13.653 -3.200 -19.830 1.00 55.91 84 GLY A O 1
ATOM 654 N N . TRP A 1 85 ? 13.691 -5.458 -20.127 1.00 46.56 85 TRP A N 1
ATOM 655 C CA . TRP A 1 85 ? 14.923 -5.737 -20.875 1.00 46.56 85 TRP A CA 1
ATOM 656 C C . TRP A 1 85 ? 14.499 -6.694 -22.018 1.00 46.56 85 TRP A C 1
ATOM 658 O O . TRP A 1 85 ? 14.174 -7.847 -21.727 1.00 46.56 85 TRP A O 1
ATOM 668 N N . GLY A 1 86 ? 14.435 -6.235 -23.279 1.00 37.78 86 GLY A N 1
ATOM 669 C CA . GLY A 1 86 ? 14.006 -7.022 -24.460 1.00 37.78 86 GLY A CA 1
ATOM 670 C C . GLY A 1 86 ? 13.142 -6.238 -25.468 1.00 37.78 86 GLY A C 1
ATOM 671 O O . GLY A 1 86 ? 12.591 -5.209 -25.094 1.00 37.78 86 GLY A O 1
ATOM 672 N N . GLU A 1 87 ? 13.022 -6.718 -26.718 1.00 33.25 87 GLU A N 1
ATOM 673 C CA . GLU A 1 87 ? 12.448 -5.991 -27.879 1.00 33.25 87 GLU A CA 1
ATOM 674 C C . GLU A 1 87 ? 11.196 -5.154 -27.538 1.00 33.25 87 GLU A C 1
ATOM 676 O O . GLU A 1 87 ? 10.133 -5.685 -27.213 1.00 33.25 87 GLU A O 1
ATOM 681 N N . GLY A 1 88 ? 11.341 -3.825 -27.615 1.00 44.03 88 GLY A N 1
ATOM 682 C CA . GLY A 1 88 ? 10.302 -2.840 -27.278 1.00 44.03 88 GLY A CA 1
ATOM 683 C C . GLY A 1 88 ? 10.356 -2.289 -25.845 1.00 44.03 88 GLY A C 1
ATOM 684 O O . GLY A 1 88 ? 9.511 -1.474 -25.473 1.00 44.03 88 GLY A O 1
ATOM 685 N N . SER A 1 89 ? 11.338 -2.703 -25.044 1.00 43.22 89 SER A N 1
ATOM 686 C CA . SER A 1 89 ? 11.583 -2.161 -23.706 1.00 43.22 89 SER A CA 1
ATOM 687 C C . SER A 1 89 ? 12.408 -0.878 -23.752 1.00 43.22 89 SER A C 1
ATOM 689 O O . SER A 1 89 ? 13.258 -0.697 -24.625 1.00 43.22 89 SER A O 1
ATOM 691 N N . ALA A 1 90 ? 12.209 -0.023 -22.749 1.00 46.59 90 ALA A N 1
ATOM 692 C CA . ALA A 1 90 ? 13.032 1.146 -22.461 1.00 46.59 90 ALA A CA 1
ATOM 693 C C . ALA A 1 90 ? 14.473 0.730 -22.093 1.00 46.59 90 ALA A C 1
ATOM 695 O O . ALA A 1 90 ? 14.839 0.682 -20.921 1.00 46.59 90 ALA A O 1
ATOM 696 N N . GLY A 1 91 ? 15.278 0.368 -23.091 1.00 44.78 91 GLY A N 1
ATOM 697 C CA . GLY A 1 91 ? 16.628 -0.146 -22.875 1.00 44.78 91 GLY A CA 1
ATOM 698 C C . GLY A 1 91 ? 17.357 -0.676 -24.109 1.00 44.78 91 GLY A C 1
ATOM 699 O O . GLY A 1 91 ? 18.572 -0.825 -24.027 1.00 44.78 91 GLY A O 1
ATOM 700 N N . ASP A 1 92 ? 16.685 -0.923 -25.240 1.00 41.91 92 ASP A N 1
ATOM 701 C CA . ASP A 1 92 ? 17.400 -1.197 -26.494 1.00 41.91 92 ASP A CA 1
ATOM 702 C C . ASP A 1 92 ? 17.912 0.122 -27.102 1.00 41.91 92 ASP A C 1
ATOM 704 O O . ASP A 1 92 ?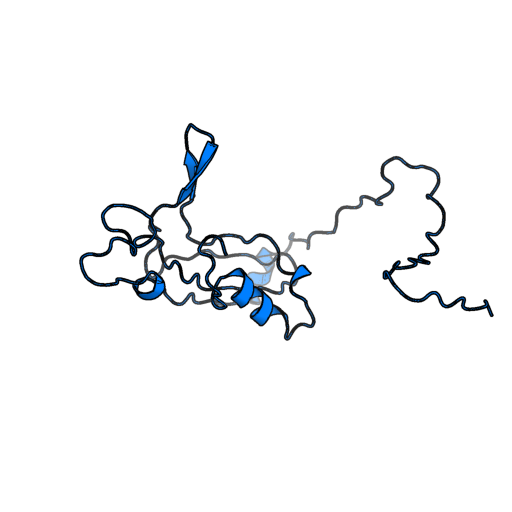 17.171 1.095 -27.235 1.00 41.91 92 ASP A O 1
ATOM 708 N N . GLU A 1 93 ? 19.207 0.177 -27.434 1.00 46.56 93 GLU A N 1
ATOM 709 C CA . GLU A 1 93 ? 19.943 1.348 -27.949 1.00 46.56 93 GLU A CA 1
ATOM 710 C C . GLU A 1 93 ? 19.544 1.775 -29.381 1.00 46.56 93 GLU A C 1
ATOM 712 O O . GLU A 1 93 ? 20.378 2.165 -30.199 1.00 46.56 93 GLU A O 1
ATOM 717 N N . GLY A 1 94 ? 18.259 1.738 -29.711 1.00 47.72 94 GLY A N 1
ATOM 718 C CA . GLY A 1 94 ? 17.748 2.122 -31.015 1.00 47.72 94 GLY A CA 1
ATOM 719 C C . GLY A 1 94 ? 16.264 2.431 -30.934 1.00 47.72 94 GLY A C 1
ATOM 720 O O . GLY A 1 94 ? 15.466 1.525 -30.749 1.00 47.72 94 GLY A O 1
ATOM 721 N N . ASP A 1 95 ? 15.945 3.707 -31.134 1.00 43.16 95 ASP A N 1
ATOM 722 C CA . ASP A 1 95 ? 14.615 4.321 -31.219 1.00 43.16 95 ASP A CA 1
ATOM 723 C C . ASP A 1 95 ? 14.007 4.804 -29.888 1.00 43.16 95 ASP A C 1
ATOM 725 O O . ASP A 1 95 ? 13.785 4.052 -28.951 1.00 43.16 95 ASP A O 1
ATOM 729 N N . GLU A 1 96 ? 13.811 6.131 -29.837 1.00 46.34 96 GLU A N 1
ATOM 730 C CA . GLU A 1 96 ? 13.145 6.967 -28.823 1.00 46.34 96 GLU A CA 1
ATOM 731 C C . GLU A 1 96 ? 13.119 6.419 -27.385 1.00 46.34 96 GLU A C 1
ATOM 733 O O . GLU A 1 96 ? 12.328 5.543 -27.056 1.00 46.34 96 GLU A O 1
ATOM 738 N N . LYS A 1 97 ? 13.923 7.023 -26.492 1.00 50.12 97 LYS A N 1
ATOM 739 C CA . LYS A 1 97 ? 13.925 6.779 -25.036 1.00 50.12 97 LYS A CA 1
ATOM 740 C C . LYS A 1 97 ? 12.538 7.022 -24.415 1.00 50.12 97 LYS A C 1
ATOM 742 O O . LYS A 1 97 ? 12.309 8.064 -23.808 1.00 50.12 97 LYS A O 1
ATOM 747 N N . GLN A 1 98 ? 11.623 6.074 -24.562 1.00 55.72 98 GLN A N 1
ATOM 748 C CA . GLN A 1 98 ? 10.340 6.060 -23.873 1.00 55.72 98 GLN A CA 1
ATOM 749 C C . GLN A 1 98 ? 10.612 5.666 -22.428 1.00 55.72 98 GLN A C 1
ATOM 751 O O . GLN A 1 98 ? 11.242 4.646 -22.157 1.00 55.72 98 GLN A O 1
ATOM 756 N N . SER A 1 99 ? 10.210 6.517 -21.493 1.00 71.44 99 SER A N 1
ATOM 757 C CA . SER A 1 99 ? 10.469 6.328 -20.073 1.00 71.44 99 SER A CA 1
ATOM 758 C C . SER A 1 99 ? 9.283 5.635 -19.412 1.00 71.44 99 SER A C 1
ATOM 760 O O . SER A 1 99 ? 8.137 5.885 -19.773 1.00 71.44 99 SER A O 1
ATOM 762 N N . MET A 1 100 ? 9.518 4.823 -18.376 1.00 75.69 100 MET A N 1
ATOM 763 C CA . MET A 1 100 ? 8.418 4.311 -17.538 1.00 75.69 100 MET A CA 1
ATOM 764 C C . MET A 1 100 ? 7.587 5.451 -16.918 1.00 75.69 100 MET A C 1
ATOM 766 O O . MET A 1 100 ? 6.393 5.302 -16.667 1.00 75.69 100 MET A O 1
ATOM 770 N N . TRP A 1 101 ? 8.202 6.626 -16.757 1.00 79.50 101 TRP A N 1
ATOM 771 C CA . TRP A 1 101 ? 7.527 7.850 -16.343 1.00 79.50 101 TRP A CA 1
ATOM 772 C C . TRP A 1 101 ? 6.399 8.282 -17.288 1.00 79.50 101 TRP A C 1
ATOM 774 O O . TRP A 1 101 ? 5.422 8.858 -16.818 1.00 79.50 101 TRP A O 1
ATOM 784 N N . ASP A 1 102 ? 6.482 7.962 -18.581 1.00 84.25 102 ASP A N 1
ATOM 785 C CA . ASP A 1 102 ? 5.494 8.381 -19.583 1.00 84.25 102 ASP A CA 1
ATOM 786 C C . ASP A 1 102 ? 4.132 7.698 -19.384 1.00 84.25 102 ASP A C 1
ATOM 788 O O . ASP A 1 102 ? 3.105 8.197 -19.848 1.00 84.25 102 ASP A O 1
ATOM 792 N N . CYS A 1 103 ? 4.101 6.559 -18.681 1.00 85.94 103 CYS A N 1
ATOM 793 C CA . CYS A 1 103 ? 2.868 5.882 -18.282 1.00 85.94 103 CYS A CA 1
ATOM 794 C C . CYS A 1 103 ? 2.561 5.998 -16.780 1.00 85.94 103 CYS A C 1
ATOM 796 O O . CYS A 1 103 ? 1.613 5.371 -16.293 1.00 85.94 103 CYS A O 1
ATOM 798 N N . CYS A 1 104 ? 3.312 6.821 -16.042 1.00 90.69 104 CYS A N 1
ATOM 799 C CA . CYS A 1 104 ? 3.018 7.129 -14.648 1.00 90.69 104 CYS A CA 1
ATOM 800 C C . CYS A 1 104 ? 1.803 8.059 -14.554 1.00 90.69 104 CYS A C 1
ATOM 802 O O . CYS A 1 104 ? 1.660 9.017 -15.314 1.00 90.69 104 CYS A O 1
ATOM 804 N N . ARG A 1 105 ? 0.894 7.753 -13.627 1.00 91.00 105 ARG A N 1
ATOM 805 C CA . ARG A 1 105 ? -0.348 8.503 -13.421 1.00 91.00 105 ARG A CA 1
ATOM 806 C C . ARG A 1 105 ? -0.562 8.757 -11.940 1.00 91.00 105 ARG A C 1
ATOM 808 O O . ARG A 1 105 ? -0.149 7.964 -11.095 1.00 91.00 105 ARG A O 1
ATOM 815 N N . GLU A 1 106 ? -1.219 9.869 -11.642 1.00 92.81 106 GLU A N 1
ATOM 816 C CA . GLU A 1 106 ? -1.641 10.189 -10.284 1.00 92.81 106 GLU A CA 1
ATOM 817 C C . GLU A 1 106 ? -2.697 9.191 -9.793 1.00 92.81 106 GLU A C 1
ATOM 819 O O . GLU A 1 106 ? -3.550 8.737 -10.560 1.00 92.81 106 GLU A O 1
ATOM 824 N N . ILE A 1 107 ? -2.653 8.878 -8.498 1.00 93.25 107 ILE A N 1
ATOM 825 C CA . ILE A 1 107 ? -3.684 8.096 -7.812 1.00 93.25 107 ILE A CA 1
ATOM 826 C C . ILE A 1 107 ? -4.445 9.044 -6.892 1.00 93.25 107 ILE A C 1
ATOM 828 O O . ILE A 1 107 ? -3.856 9.706 -6.038 1.00 93.25 107 ILE A O 1
ATOM 832 N N . LYS A 1 108 ? -5.766 9.096 -7.065 1.00 95.31 108 LYS A N 1
ATOM 833 C CA . LYS A 1 108 ? -6.662 9.863 -6.202 1.00 95.31 108 LYS A CA 1
ATOM 834 C C . LYS A 1 108 ? -7.042 9.019 -4.986 1.00 95.31 108 LYS A C 1
ATOM 836 O O . LYS A 1 108 ? -7.433 7.866 -5.138 1.00 95.31 108 LYS A O 1
ATOM 841 N N . VAL A 1 109 ? -6.965 9.617 -3.800 1.00 96.38 109 VAL A N 1
ATOM 842 C CA . VAL A 1 109 ? -7.456 9.027 -2.548 1.00 96.38 109 VAL A CA 1
ATOM 843 C C . VAL A 1 109 ? -8.601 9.888 -2.031 1.00 96.38 109 VAL A C 1
ATOM 845 O O . VAL A 1 109 ? -8.469 11.109 -1.938 1.00 96.38 109 VAL A O 1
ATOM 848 N N . GLU A 1 110 ? -9.721 9.253 -1.705 1.00 97.38 110 GLU A N 1
ATOM 849 C CA . GLU A 1 110 ? -10.902 9.898 -1.132 1.00 97.38 110 GLU A CA 1
ATOM 850 C C . GLU A 1 110 ? -11.247 9.222 0.192 1.00 97.38 110 GLU A C 1
ATOM 852 O O . GLU A 1 110 ? -11.182 7.999 0.307 1.00 97.38 110 GLU A O 1
ATOM 857 N N . ILE A 1 111 ? -11.578 10.028 1.200 1.00 97.25 111 ILE A N 1
ATOM 858 C CA . ILE A 1 111 ? -11.930 9.555 2.540 1.00 97.25 111 ILE A CA 1
ATOM 859 C C . ILE A 1 111 ? -13.398 9.887 2.770 1.00 97.25 111 ILE A C 1
ATOM 861 O O . ILE A 1 111 ? -13.801 11.047 2.661 1.00 97.25 111 ILE A O 1
ATOM 865 N N . PHE A 1 112 ? -14.179 8.867 3.109 1.00 96.62 112 PHE A N 1
ATOM 866 C CA . PHE A 1 112 ? -15.605 8.980 3.380 1.00 96.62 112 PHE A CA 1
ATOM 867 C C . PH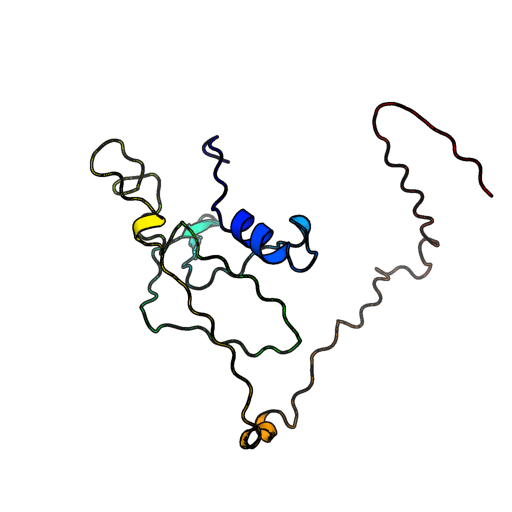E A 1 112 ? -15.888 8.608 4.837 1.00 96.62 112 PHE A C 1
ATOM 869 O O . PHE A 1 112 ? -15.303 7.666 5.370 1.00 96.62 112 PHE A O 1
ATOM 876 N N . GLU A 1 113 ? -16.806 9.333 5.474 1.00 95.56 113 GLU A N 1
ATOM 877 C CA . GLU A 1 113 ? -17.395 8.935 6.754 1.00 95.56 113 GLU A CA 1
ATOM 878 C C . GLU A 1 113 ? -18.785 8.352 6.484 1.00 95.56 113 GLU A C 1
ATOM 880 O O . GLU A 1 113 ? -19.529 8.868 5.646 1.00 95.56 113 GLU A O 1
ATOM 885 N N . ILE A 1 114 ? -19.150 7.285 7.199 1.00 94.25 114 ILE A N 1
ATOM 886 C CA . ILE A 1 114 ? -20.511 6.746 7.136 1.00 94.25 114 ILE A CA 1
ATOM 887 C C . ILE A 1 114 ? -21.486 7.812 7.629 1.00 94.25 114 ILE A C 1
ATOM 889 O O . ILE A 1 114 ? -21.338 8.349 8.733 1.00 94.25 114 ILE A O 1
ATOM 893 N N . ASP A 1 115 ? -22.501 8.080 6.807 1.00 93.94 115 ASP A N 1
ATOM 894 C CA . ASP A 1 115 ? -23.533 9.062 7.108 1.00 93.94 115 ASP A CA 1
ATOM 895 C C . ASP A 1 115 ? -24.152 8.791 8.486 1.00 93.94 115 ASP A C 1
ATOM 897 O O . ASP A 1 115 ? -24.421 7.647 8.862 1.00 93.94 115 ASP A O 1
ATOM 901 N N . LYS A 1 116 ? -24.405 9.863 9.241 1.00 90.75 116 LYS A N 1
ATOM 902 C CA . LYS A 1 116 ? -25.038 9.813 10.562 1.00 90.75 116 LYS A CA 1
ATOM 903 C C . LYS A 1 116 ? -26.364 9.066 10.515 1.00 90.75 116 LYS A C 1
ATOM 905 O O . LYS A 1 116 ? -26.652 8.320 11.446 1.00 90.75 116 LYS A O 1
ATOM 910 N N . GLU A 1 117 ? -27.127 9.238 9.439 1.00 93.00 117 GLU A N 1
ATOM 911 C CA . GLU A 1 117 ? -28.418 8.570 9.241 1.00 93.00 117 GLU A CA 1
ATOM 912 C C . GLU A 1 117 ? -28.273 7.077 8.907 1.00 93.00 117 GLU A C 1
ATOM 914 O O . GLU A 1 117 ? -29.197 6.300 9.132 1.00 93.00 117 GLU A O 1
ATOM 919 N N . ALA A 1 118 ? -27.102 6.653 8.426 1.00 91.62 118 ALA A N 1
ATOM 920 C CA . ALA A 1 118 ? -26.805 5.275 8.051 1.00 91.62 118 ALA A CA 1
ATOM 921 C C . ALA A 1 118 ? -25.959 4.524 9.095 1.00 91.62 118 ALA A C 1
ATOM 923 O O . ALA A 1 118 ? -25.595 3.375 8.858 1.00 91.62 118 ALA A O 1
ATOM 924 N N . LYS A 1 119 ? -25.651 5.113 10.262 1.00 89.56 119 LYS A N 1
ATOM 925 C CA . LYS A 1 119 ? -24.769 4.491 11.276 1.00 89.56 119 LYS A CA 1
ATOM 926 C C . LYS A 1 119 ? -25.251 3.131 11.783 1.00 89.56 119 LYS A C 1
ATOM 928 O O . LYS A 1 119 ? -24.430 2.323 12.214 1.00 89.56 119 LYS A O 1
ATOM 933 N N . ASP A 1 120 ? -26.542 2.840 11.661 1.00 94.81 120 ASP A N 1
ATOM 934 C CA . ASP A 1 120 ? -27.119 1.542 12.017 1.00 94.81 120 ASP A CA 1
ATOM 935 C C . ASP A 1 120 ? -26.537 0.367 11.211 1.00 94.81 120 ASP A C 1
ATOM 937 O O . ASP A 1 120 ? -26.610 -0.775 11.673 1.00 94.81 120 ASP A O 1
ATOM 941 N N . VAL A 1 121 ? -25.899 0.608 10.055 1.00 94.81 121 VAL A N 1
ATOM 942 C CA . VAL A 1 121 ? -25.163 -0.443 9.320 1.00 94.81 121 VAL A CA 1
ATOM 943 C C . VAL A 1 121 ? -24.019 -1.042 10.145 1.00 94.81 121 VAL A C 1
ATOM 945 O O . VAL A 1 121 ? -23.646 -2.191 9.926 1.00 94.81 121 VAL A O 1
ATOM 948 N N . LEU A 1 122 ? -23.501 -0.299 11.131 1.00 94.81 122 LEU A N 1
ATOM 949 C CA . LEU A 1 122 ? -22.439 -0.735 12.037 1.00 94.81 122 LEU A CA 1
ATOM 950 C C . LEU A 1 122 ? -22.951 -1.248 13.393 1.00 94.81 122 LEU A C 1
ATOM 952 O O . LEU A 1 122 ? -22.141 -1.506 14.278 1.00 94.81 122 LEU A O 1
ATOM 956 N N . LYS A 1 123 ? -24.266 -1.419 13.596 1.00 94.75 123 LYS A N 1
ATOM 957 C CA . L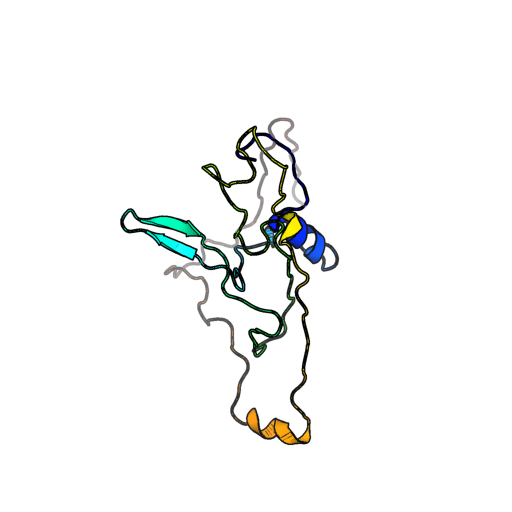YS A 1 123 ? -24.849 -1.725 14.923 1.00 94.75 123 LYS A CA 1
ATOM 958 C C . LYS A 1 123 ? -24.242 -2.946 15.637 1.00 94.75 123 LYS A C 1
ATOM 960 O O . LYS A 1 123 ? -24.142 -2.950 16.860 1.00 94.75 123 LYS A O 1
ATOM 965 N N . ASP A 1 124 ? -23.841 -3.964 14.876 1.00 95.69 124 ASP A N 1
ATOM 966 C CA . ASP A 1 124 ? -23.252 -5.209 15.387 1.00 95.69 124 ASP A CA 1
ATOM 967 C C . ASP A 1 124 ? -21.739 -5.296 15.116 1.00 95.69 124 ASP A C 1
ATOM 969 O O . ASP A 1 124 ? -21.083 -6.256 15.535 1.00 95.69 124 ASP A O 1
ATOM 973 N N . TRP A 1 125 ? -21.178 -4.301 14.421 1.00 95.88 125 TRP A N 1
ATOM 974 C CA . TRP A 1 125 ? -19.754 -4.233 14.131 1.00 95.88 125 TRP A CA 1
ATOM 975 C C . TRP A 1 125 ? -18.967 -3.918 15.405 1.00 95.88 125 TRP A C 1
ATOM 977 O O . TRP A 1 125 ? -19.399 -3.154 16.271 1.00 95.88 125 TRP A O 1
ATOM 987 N N . LYS A 1 126 ? -17.796 -4.541 15.535 1.00 95.12 126 LYS A N 1
ATOM 988 C CA . LYS A 1 126 ? -16.888 -4.344 16.663 1.00 95.12 126 LYS A CA 1
ATOM 989 C C . LYS A 1 126 ? -15.475 -4.240 16.133 1.00 95.12 126 LYS A C 1
ATOM 991 O O . LYS A 1 126 ? -15.048 -5.113 15.382 1.00 95.12 126 LYS A O 1
ATOM 996 N N . GLU A 1 127 ? -14.762 -3.228 16.604 1.00 95.56 127 GLU A N 1
ATOM 997 C CA . GLU A 1 127 ? -13.351 -3.046 16.293 1.00 95.56 127 GLU A CA 1
ATOM 998 C C . GLU A 1 127 ? -12.546 -4.321 16.632 1.00 95.56 127 GLU A C 1
ATOM 1000 O O . GLU A 1 127 ? -12.691 -4.876 17.738 1.00 95.56 127 GLU A O 1
ATOM 1005 N N . PRO A 1 128 ? -11.710 -4.814 15.699 1.00 96.06 128 PRO A N 1
ATOM 1006 C CA . PRO A 1 128 ? -10.838 -5.950 15.942 1.00 96.06 128 PRO A CA 1
ATOM 1007 C C . PRO A 1 128 ? -9.888 -5.704 17.111 1.00 96.06 128 PRO A C 1
ATOM 1009 O O . PRO A 1 128 ? -9.359 -4.616 17.316 1.00 96.06 128 PRO A O 1
ATOM 1012 N N . LYS A 1 129 ? -9.602 -6.766 17.867 1.00 95.31 129 LYS A N 1
ATOM 1013 C CA . LYS A 1 129 ? -8.611 -6.726 18.947 1.00 95.31 129 LYS A CA 1
ATOM 1014 C C . LYS A 1 129 ? -7.342 -7.441 18.524 1.00 95.31 129 LYS A C 1
ATOM 1016 O O . LYS A 1 129 ? -7.391 -8.464 17.842 1.00 95.31 129 LYS A O 1
ATOM 1021 N N . LYS A 1 130 ? -6.205 -6.945 19.017 1.00 94.56 130 LYS A N 1
ATOM 1022 C CA . LYS A 1 130 ? -4.913 -7.630 18.888 1.00 94.56 130 LYS A CA 1
ATOM 1023 C C . LYS A 1 130 ? -5.034 -9.083 19.388 1.00 94.56 130 LYS A C 1
ATOM 1025 O O . LYS A 1 130 ? -5.709 -9.308 20.400 1.00 94.56 130 LYS A O 1
ATOM 1030 N N . PRO A 1 131 ? -4.384 -10.064 18.731 1.00 94.38 131 PRO A N 1
ATOM 1031 C CA . PRO A 1 131 ? -4.398 -11.447 19.193 1.00 94.38 131 PRO A CA 1
ATOM 1032 C C . PRO A 1 131 ? -3.966 -11.564 20.661 1.00 94.38 131 PRO A C 1
ATOM 1034 O O . PRO A 1 131 ? -2.942 -11.018 21.060 1.00 94.38 131 PRO A O 1
ATOM 1037 N N . GLY A 1 132 ? -4.713 -12.326 21.467 1.00 93.62 132 GLY A N 1
ATOM 1038 C CA . GLY A 1 132 ? -4.445 -12.510 22.904 1.00 93.62 132 GLY A CA 1
ATOM 1039 C C . GLY A 1 132 ? -3.238 -13.400 23.236 1.00 93.62 132 GLY A C 1
ATOM 1040 O O . GLY A 1 132 ? -3.134 -13.910 24.354 1.00 93.62 132 GLY A O 1
ATOM 1041 N N . TYR A 1 133 ? -2.350 -13.648 22.271 1.00 93.31 133 TYR A N 1
ATOM 1042 C CA . TYR A 1 133 ? -1.149 -14.448 22.474 1.00 93.31 133 TYR A CA 1
ATOM 1043 C C . TYR A 1 133 ? -0.156 -13.684 23.353 1.00 93.31 133 TYR A C 1
ATOM 1045 O O . TYR A 1 133 ? 0.282 -12.590 23.019 1.00 93.31 133 TYR A O 1
ATOM 1053 N N . LYS A 1 134 ? 0.231 -14.283 24.480 1.00 90.12 134 LYS A N 1
ATOM 1054 C CA . LYS A 1 134 ? 1.070 -13.628 25.494 1.00 90.12 134 LYS A CA 1
ATOM 1055 C C . LYS A 1 134 ? 2.556 -13.518 25.127 1.00 90.12 134 LYS A C 1
ATOM 1057 O O . LYS A 1 134 ? 3.331 -13.081 25.965 1.00 90.12 134 LYS A O 1
ATOM 1062 N N . GLY A 1 135 ? 2.981 -13.991 23.952 1.00 88.44 135 GLY A N 1
ATOM 1063 C CA . GLY A 1 135 ? 4.405 -13.986 23.594 1.00 88.44 135 GLY A CA 1
ATOM 1064 C C . GLY A 1 135 ? 5.268 -14.924 24.447 1.00 88.44 135 GLY A C 1
ATOM 1065 O O . GLY A 1 135 ? 6.470 -14.734 24.535 1.00 88.44 135 GLY A O 1
ATOM 1066 N N . MET A 1 136 ? 4.682 -15.929 25.113 1.00 87.12 136 MET A N 1
ATOM 1067 C CA . MET A 1 136 ? 5.438 -16.801 26.030 1.00 87.12 136 MET A CA 1
ATOM 1068 C C . MET A 1 136 ? 6.232 -17.902 25.314 1.00 87.12 136 MET A C 1
ATOM 1070 O O . MET A 1 136 ? 7.083 -18.531 25.930 1.00 87.12 136 MET A O 1
ATOM 1074 N N . HIS A 1 137 ? 5.937 -18.188 24.041 1.00 89.50 137 HIS A N 1
ATOM 1075 C CA . HIS A 1 137 ? 6.643 -19.173 23.205 1.00 89.50 137 HIS A CA 1
ATOM 1076 C C . HIS A 1 137 ? 6.839 -20.548 23.878 1.00 89.50 137 HIS A C 1
ATOM 1078 O O . HIS A 1 137 ? 7.881 -21.180 23.749 1.00 89.50 137 HIS A O 1
ATOM 1084 N N . GLY A 1 138 ? 5.833 -21.014 24.631 1.00 88.75 138 GLY A N 1
ATOM 1085 C CA . GLY A 1 138 ? 5.871 -22.298 25.348 1.00 88.75 138 GLY A CA 1
ATOM 1086 C C . GLY A 1 138 ? 6.695 -22.297 26.644 1.00 88.75 138 GLY A C 1
ATOM 1087 O O . GLY A 1 138 ? 6.731 -23.308 27.346 1.00 88.75 138 GLY A O 1
ATOM 1088 N N . MET A 1 139 ? 7.313 -21.172 27.003 1.00 85.12 139 MET A N 1
ATOM 1089 C CA . MET A 1 139 ? 8.082 -21.023 28.233 1.00 85.12 139 MET A CA 1
ATOM 1090 C C . MET A 1 139 ? 7.151 -20.775 29.425 1.00 85.12 139 MET A C 1
ATOM 1092 O O . MET A 1 139 ? 6.253 -19.934 29.382 1.00 85.12 139 MET A O 1
ATOM 1096 N N . LYS A 1 140 ? 7.362 -21.532 30.507 1.00 78.56 140 LYS A N 1
ATOM 1097 C CA . LYS A 1 140 ? 6.648 -21.361 31.789 1.00 78.56 140 LYS A CA 1
ATOM 1098 C C . LYS A 1 140 ? 7.416 -20.495 32.785 1.00 78.56 140 LYS A C 1
ATOM 1100 O O . LYS A 1 140 ? 6.820 -19.965 33.715 1.00 78.56 140 LYS A O 1
ATOM 1105 N N . VAL A 1 141 ? 8.723 -20.364 32.579 1.00 74.88 141 VAL A N 1
ATOM 1106 C CA . VAL A 1 141 ? 9.604 -19.478 33.335 1.00 74.88 141 VAL A CA 1
ATOM 1107 C C . VAL A 1 141 ? 9.978 -18.347 32.376 1.00 74.88 141 VAL A C 1
ATOM 1109 O O . VAL A 1 141 ? 10.527 -18.648 31.315 1.00 74.88 141 VAL A O 1
ATOM 1112 N N . PRO A 1 142 ? 9.643 -17.079 32.673 1.00 66.62 142 PRO A N 1
ATOM 1113 C CA . PRO A 1 142 ? 10.178 -15.945 31.925 1.00 66.62 142 PRO A CA 1
ATOM 1114 C C . PRO A 1 142 ? 11.706 -16.054 31.905 1.00 66.62 142 PRO A C 1
ATOM 1116 O O . PRO A 1 142 ? 12.284 -16.423 32.925 1.00 66.62 142 PRO A O 1
ATOM 1119 N N . GLY A 1 143 ? 12.370 -15.747 30.788 1.00 62.88 143 GLY A N 1
ATOM 1120 C CA . GLY A 1 143 ? 13.836 -15.826 30.648 1.00 62.88 143 GLY A CA 1
ATOM 1121 C C . GLY A 1 143 ? 14.636 -14.839 31.519 1.00 62.88 143 GLY A C 1
ATOM 1122 O O . GLY A 1 143 ? 15.743 -14.473 31.145 1.00 62.88 143 GLY A O 1
ATOM 1123 N N . GLY A 1 144 ? 14.081 -14.404 32.655 1.00 64.38 144 GLY A N 1
ATOM 1124 C CA . GLY A 1 144 ? 14.518 -13.258 33.443 1.00 64.38 144 GLY A CA 1
ATOM 1125 C C . GLY A 1 144 ? 13.974 -11.942 32.888 1.00 64.38 144 GLY A C 1
ATOM 1126 O O . GLY A 1 144 ? 13.485 -11.876 31.758 1.00 64.38 144 GLY A O 1
ATOM 1127 N N . GLU A 1 145 ? 14.054 -10.881 33.689 1.00 64.44 145 GLU A N 1
ATOM 1128 C CA . GLU A 1 145 ? 14.094 -9.531 33.133 1.00 64.44 145 GLU A CA 1
ATOM 1129 C C . GLU A 1 145 ? 15.348 -9.481 32.258 1.00 64.44 145 GLU A C 1
ATOM 1131 O O . GLU A 1 145 ? 16.458 -9.654 32.764 1.00 64.44 145 GLU A O 1
ATOM 1136 N N . LEU A 1 146 ? 15.199 -9.306 30.943 1.00 55.81 146 LEU A N 1
ATOM 1137 C CA . LEU A 1 146 ? 16.325 -8.853 30.138 1.00 55.81 146 LEU A CA 1
ATOM 1138 C C . LEU A 1 146 ? 16.671 -7.465 30.678 1.00 55.81 146 LEU A C 1
ATOM 1140 O O . LEU A 1 146 ? 16.072 -6.467 30.283 1.00 55.81 146 LEU A O 1
ATOM 1144 N N . THR A 1 147 ? 17.617 -7.391 31.612 1.00 45.59 147 THR A N 1
ATOM 1145 C CA . THR A 1 147 ? 18.424 -6.194 31.782 1.00 45.59 147 THR A CA 1
ATOM 1146 C C . THR A 1 147 ? 19.103 -6.001 30.441 1.00 45.59 147 THR A C 1
ATOM 1148 O O . THR A 1 147 ? 20.106 -6.635 30.125 1.00 45.59 147 THR A O 1
ATOM 1151 N N . THR A 1 148 ? 18.492 -5.183 29.594 1.00 44.91 148 THR A N 1
ATOM 1152 C CA . THR A 1 148 ? 19.057 -4.741 28.329 1.00 44.91 148 THR A CA 1
ATOM 1153 C C . THR A 1 148 ? 20.251 -3.840 28.638 1.00 44.91 148 THR A C 1
ATOM 1155 O O . THR A 1 148 ? 20.210 -2.635 28.438 1.00 44.91 148 THR A O 1
ATOM 1158 N N . SER A 1 149 ? 21.346 -4.411 29.129 1.00 46.62 149 SER A N 1
ATOM 1159 C CA . SER A 1 149 ? 22.678 -3.900 28.851 1.00 46.62 149 SER A CA 1
ATOM 1160 C C . SER A 1 149 ? 23.110 -4.517 27.523 1.00 46.62 149 SER A C 1
ATOM 1162 O O . SER A 1 149 ? 23.983 -5.378 27.448 1.00 46.62 149 SER A O 1
ATOM 1164 N N . ILE A 1 150 ? 22.471 -4.071 26.435 1.00 45.66 150 ILE A N 1
ATOM 1165 C CA . ILE A 1 150 ? 23.068 -4.215 25.108 1.00 45.66 150 ILE A CA 1
ATOM 1166 C C . ILE A 1 150 ? 24.332 -3.353 25.145 1.00 45.66 150 ILE A C 1
ATOM 1168 O O . ILE A 1 150 ? 24.294 -2.149 24.908 1.00 45.66 150 ILE A O 1
ATOM 1172 N N . LYS A 1 151 ? 25.473 -3.965 25.477 1.00 43.31 151 LYS A N 1
ATOM 1173 C CA . LYS A 1 151 ? 26.765 -3.432 25.059 1.00 43.31 151 LYS A CA 1
ATOM 1174 C C . LYS A 1 151 ? 26.816 -3.617 23.551 1.00 43.31 151 LYS A C 1
ATOM 1176 O O . LYS A 1 151 ? 27.144 -4.698 23.064 1.00 43.31 151 LYS A O 1
ATOM 1181 N N . MET A 1 152 ? 26.452 -2.571 22.815 1.00 38.78 152 MET A N 1
ATOM 1182 C CA . MET A 1 152 ? 26.895 -2.449 21.436 1.00 38.78 152 MET A CA 1
ATOM 1183 C C . MET A 1 152 ? 28.421 -2.430 21.473 1.00 38.78 152 MET A C 1
ATOM 1185 O O . MET A 1 152 ? 29.027 -1.482 21.963 1.00 38.78 152 MET A O 1
ATOM 1189 N N . TRP A 1 153 ? 29.042 -3.517 21.026 1.00 40.16 153 TRP A N 1
ATOM 1190 C CA . TRP A 1 153 ? 30.460 -3.513 20.716 1.00 40.16 153 TRP A CA 1
ATOM 1191 C C . TRP A 1 153 ? 30.625 -2.720 19.424 1.00 40.16 153 TRP A C 1
ATOM 1193 O O . TRP A 1 153 ? 30.436 -3.257 18.335 1.00 40.16 153 TRP A O 1
ATOM 1203 N N . THR A 1 154 ? 30.947 -1.434 19.532 1.00 51.41 154 THR A N 1
ATOM 1204 C CA . THR A 1 154 ? 31.693 -0.784 18.459 1.00 51.41 154 THR A CA 1
ATOM 1205 C C . THR A 1 154 ? 33.127 -1.281 18.566 1.00 51.41 154 THR A C 1
ATOM 1207 O O . THR A 1 154 ? 33.696 -1.331 19.660 1.00 51.41 154 THR A O 1
ATOM 1210 N N . ALA A 1 155 ? 33.705 -1.702 17.440 1.00 45.94 155 ALA A N 1
ATOM 1211 C CA . ALA A 1 155 ? 35.153 -1.749 17.351 1.00 45.94 155 ALA A CA 1
ATOM 1212 C C . ALA A 1 155 ? 35.649 -0.342 17.705 1.00 45.94 155 ALA A C 1
ATOM 1214 O O . ALA A 1 155 ? 35.160 0.641 17.155 1.00 45.94 155 ALA A O 1
ATOM 1215 N N . ASP A 1 156 ? 36.559 -0.292 18.667 1.00 51.44 156 ASP A N 1
ATOM 1216 C CA . ASP A 1 156 ? 37.265 0.888 19.150 1.00 51.44 156 ASP A CA 1
ATOM 1217 C C . ASP A 1 156 ? 36.579 1.641 20.308 1.00 51.44 156 ASP A C 1
ATOM 1219 O O . ASP A 1 156 ? 35.619 2.394 20.157 1.00 51.44 156 ASP A O 1
ATOM 1223 N N . ASN A 1 157 ? 37.217 1.467 21.472 1.00 45.38 157 ASN A N 1
ATOM 1224 C CA . ASN A 1 157 ? 37.131 2.225 22.725 1.00 45.38 157 ASN A CA 1
ATOM 1225 C C . ASN A 1 157 ? 36.104 1.753 23.762 1.00 45.38 157 ASN A C 1
ATOM 1227 O O . ASN A 1 157 ? 34.944 2.154 23.799 1.00 45.38 157 ASN A O 1
ATOM 1231 N N . GLY A 1 158 ? 36.611 0.932 24.686 1.00 44.59 158 GLY A N 1
ATOM 1232 C CA . GLY A 1 158 ? 35.950 0.607 25.939 1.00 44.59 158 GLY A CA 1
ATOM 1233 C C . GLY A 1 158 ? 35.851 1.819 26.865 1.00 44.59 158 GLY A C 1
ATOM 1234 O O . GLY A 1 158 ? 36.815 2.557 27.055 1.00 44.59 158 GLY A O 1
ATOM 1235 N N . VAL A 1 159 ? 34.684 1.968 27.481 1.00 40.50 159 VAL A N 1
ATOM 1236 C CA . VAL A 1 159 ? 34.488 2.756 28.696 1.00 40.50 159 VAL A CA 1
ATOM 1237 C C . VAL A 1 159 ? 33.677 1.885 29.654 1.00 40.50 159 VAL A C 1
ATOM 1239 O O . VAL A 1 159 ? 32.573 1.445 29.327 1.00 40.50 159 VAL A O 1
ATOM 1242 N N . GLU A 1 160 ? 34.257 1.574 30.812 1.00 43.25 160 GLU A N 1
ATOM 1243 C CA . GLU A 1 160 ? 33.515 1.061 31.965 1.00 43.25 160 GLU A CA 1
ATOM 1244 C C . GLU A 1 160 ? 32.734 2.216 32.586 1.00 43.25 160 GLU A C 1
ATOM 1246 O O . GLU A 1 160 ? 33.279 3.299 32.795 1.00 43.25 160 GLU A O 1
ATOM 1251 N N . VAL A 1 161 ? 31.456 1.986 32.877 1.00 44.03 161 VAL A N 1
ATOM 1252 C CA . VAL A 1 161 ? 30.653 2.913 33.673 1.00 44.03 161 VAL A CA 1
ATOM 1253 C C . VAL A 1 161 ? 30.233 2.166 34.930 1.00 44.03 161 VAL A C 1
ATOM 1255 O O . VAL A 1 161 ? 29.526 1.159 34.847 1.00 44.03 161 VAL A O 1
ATOM 1258 N N . ASP A 1 162 ? 30.738 2.648 36.064 1.00 38.50 162 ASP A N 1
ATOM 1259 C CA . ASP A 1 162 ? 30.382 2.216 37.413 1.00 38.50 162 ASP A CA 1
ATOM 1260 C C . ASP A 1 162 ? 28.883 2.417 37.674 1.00 38.50 162 ASP A C 1
ATOM 1262 O O . ASP A 1 162 ? 28.286 3.419 37.273 1.00 38.50 162 ASP A O 1
ATOM 1266 N N . GLN A 1 163 ? 28.285 1.445 38.363 1.00 43.12 163 GLN A N 1
ATOM 1267 C CA . GLN A 1 163 ? 26.902 1.498 38.830 1.00 43.12 163 GLN A CA 1
ATOM 1268 C C . GLN A 1 163 ? 26.760 2.479 40.003 1.00 43.12 163 GLN A C 1
ATOM 1270 O O . GLN A 1 163 ? 27.547 2.435 40.950 1.00 43.12 163 GLN A O 1
ATOM 1275 N N . ALA A 1 164 ? 25.706 3.295 39.965 1.00 36.44 164 ALA A N 1
ATOM 1276 C CA . ALA A 1 164 ? 25.088 3.918 41.134 1.00 36.44 164 ALA A CA 1
ATOM 1277 C C . ALA A 1 164 ? 23.633 3.449 41.231 1.00 36.44 164 ALA A C 1
ATOM 1279 O O . ALA A 1 164 ? 22.996 3.322 40.158 1.00 36.44 164 ALA A O 1
#

Radius of gyration: 24.2 Å; chains: 1; bounding box: 66×36×72 Å

InterPro domains:
  IPR018959 Domain of unknown function DUF1989 [PF09347] (4-69)